Protein AF-X1G3L0-F1 (afdb_monomer_lite)

Structure (mmCIF, N/CA/C/O backbone):
data_AF-X1G3L0-F1
#
_entry.id   AF-X1G3L0-F1
#
loop_
_atom_site.group_PDB
_atom_site.id
_atom_site.type_symbol
_atom_site.label_atom_id
_atom_site.label_alt_id
_atom_site.label_comp_id
_atom_site.label_asym_id
_atom_site.label_entity_id
_atom_site.label_seq_id
_atom_site.pdbx_PDB_ins_code
_atom_site.Cartn_x
_atom_site.Cartn_y
_atom_site.Cartn_z
_atom_site.occupancy
_atom_site.B_iso_or_equiv
_atom_site.auth_seq_id
_atom_site.auth_comp_id
_atom_site.auth_asym_id
_atom_site.auth_atom_id
_atom_site.pdbx_PDB_model_num
ATOM 1 N N . VAL A 1 1 ? -12.361 -17.986 -2.527 1.00 41.41 1 VAL A N 1
ATOM 2 C CA . VAL A 1 1 ? -12.620 -17.181 -1.306 1.00 41.41 1 VAL A CA 1
ATOM 3 C C . VAL A 1 1 ? -13.619 -16.029 -1.511 1.00 41.41 1 VAL A C 1
ATOM 5 O O . VAL A 1 1 ? -13.760 -15.214 -0.619 1.00 41.41 1 VAL A O 1
ATOM 8 N N . ALA A 1 2 ? -14.375 -15.969 -2.620 1.00 41.44 2 ALA A N 1
ATOM 9 C CA . ALA A 1 2 ? -15.242 -14.820 -2.935 1.00 41.44 2 ALA A CA 1
ATOM 10 C C . ALA A 1 2 ? -16.736 -14.982 -2.573 1.00 41.44 2 ALA A C 1
ATOM 12 O O . ALA A 1 2 ? -17.506 -14.059 -2.804 1.00 41.44 2 ALA A O 1
ATOM 13 N N . THR A 1 3 ? -17.177 -16.127 -2.040 1.00 45.22 3 THR A N 1
ATOM 14 C CA . THR A 1 3 ? -18.626 -16.413 -1.939 1.00 45.22 3 THR A CA 1
ATOM 15 C C . THR A 1 3 ? -19.212 -16.252 -0.538 1.00 45.22 3 THR A C 1
ATOM 17 O O . THR A 1 3 ? -20.426 -16.220 -0.403 1.00 45.22 3 THR A O 1
ATOM 20 N N . GLN A 1 4 ? -18.395 -16.122 0.507 1.00 50.78 4 GLN A N 1
ATOM 21 C CA . GLN A 1 4 ? -18.887 -15.829 1.853 1.00 50.78 4 GLN A CA 1
ATOM 22 C C . GLN A 1 4 ? -17.976 -14.773 2.462 1.00 50.78 4 GLN A C 1
ATOM 24 O O . GLN A 1 4 ? -16.813 -15.051 2.752 1.00 50.78 4 GLN A O 1
ATOM 29 N N . GLY A 1 5 ? -18.486 -13.542 2.561 1.00 53.28 5 GLY A N 1
ATOM 30 C CA . GLY A 1 5 ? -17.830 -12.487 3.326 1.00 53.28 5 GLY A CA 1
ATOM 31 C C . GLY A 1 5 ? -17.536 -12.987 4.738 1.00 53.28 5 GLY A C 1
ATOM 32 O O . GLY A 1 5 ? -18.258 -13.837 5.262 1.00 53.28 5 GLY A O 1
ATOM 33 N N . VAL A 1 6 ? -16.443 -12.508 5.328 1.00 58.12 6 VAL A N 1
ATOM 34 C CA . VAL A 1 6 ? -16.082 -12.850 6.707 1.00 58.12 6 VAL A CA 1
ATOM 35 C C . VAL A 1 6 ? -17.275 -12.496 7.595 1.00 58.12 6 VAL A C 1
ATOM 37 O O . VAL A 1 6 ? -17.709 -11.346 7.592 1.00 58.12 6 VAL A O 1
ATOM 40 N N . ALA A 1 7 ? -17.839 -13.480 8.301 1.00 61.84 7 ALA A N 1
ATOM 41 C CA . ALA A 1 7 ? -18.925 -13.238 9.242 1.00 61.84 7 ALA A CA 1
ATOM 42 C C . ALA A 1 7 ? -18.374 -12.371 10.379 1.00 61.84 7 ALA A C 1
ATOM 44 O O . ALA A 1 7 ? -17.622 -12.847 11.228 1.00 61.84 7 ALA A O 1
ATOM 45 N N . PHE A 1 8 ? -18.667 -11.075 10.320 1.00 65.00 8 PHE A N 1
ATOM 46 C CA . PHE A 1 8 ? -18.223 -10.105 11.304 1.00 65.00 8 PHE A CA 1
ATOM 47 C C . PHE A 1 8 ? -19.356 -9.851 12.289 1.00 65.00 8 PHE A C 1
ATOM 49 O O . PHE A 1 8 ? -20.390 -9.296 11.919 1.00 65.00 8 PHE A O 1
ATOM 56 N N . GLU A 1 9 ? -19.162 -10.276 13.533 1.00 73.50 9 GLU A N 1
ATOM 57 C CA . GLU A 1 9 ? -20.131 -10.051 14.600 1.00 73.50 9 GLU A CA 1
ATOM 58 C C . GLU A 1 9 ? -19.811 -8.751 15.335 1.00 73.50 9 GLU A C 1
ATOM 60 O O . GLU A 1 9 ? -18.702 -8.541 15.828 1.00 73.50 9 GLU A O 1
ATOM 65 N N . THR A 1 10 ? -20.795 -7.856 15.383 1.00 74.31 10 THR A N 1
ATOM 66 C CA . THR A 1 10 ? -20.717 -6.618 16.150 1.00 74.31 10 THR A CA 1
ATOM 67 C C . THR A 1 10 ? -22.104 -6.170 16.578 1.00 74.31 10 THR A C 1
ATOM 69 O O . THR A 1 10 ? -23.062 -6.242 15.810 1.00 74.31 10 THR A O 1
ATOM 72 N N . ASP A 1 11 ? -22.183 -5.640 17.790 1.00 83.62 11 ASP A N 1
ATOM 73 C CA . ASP A 1 11 ? -23.411 -5.091 18.366 1.00 83.62 11 ASP A CA 1
ATOM 74 C C . ASP A 1 11 ? -23.650 -3.638 17.903 1.00 83.62 11 ASP A C 1
ATOM 76 O O . ASP A 1 11 ? -24.646 -3.011 18.258 1.00 83.62 11 ASP A O 1
ATOM 80 N N . ASN A 1 12 ? -22.706 -3.069 17.140 1.00 84.50 12 ASN A N 1
ATOM 81 C CA . ASN A 1 12 ? -22.713 -1.679 16.704 1.00 84.50 12 ASN A CA 1
ATOM 82 C C . ASN A 1 12 ? -23.049 -1.572 15.208 1.00 84.50 12 ASN A C 1
ATOM 84 O O . ASN A 1 12 ? -22.208 -1.822 14.341 1.00 84.50 12 ASN A O 1
ATOM 88 N N . GLU A 1 13 ? -24.266 -1.121 14.903 1.00 83.81 13 GLU A N 1
ATOM 89 C CA . GLU A 1 13 ? -24.749 -0.947 13.525 1.00 83.81 13 GLU A CA 1
ATOM 90 C C . GLU A 1 13 ? -23.877 -0.009 12.679 1.00 83.81 13 GLU A C 1
ATOM 92 O O . GLU A 1 13 ? -23.727 -0.226 11.476 1.00 83.81 13 GLU A O 1
ATOM 97 N N . ALA A 1 14 ? -23.257 1.014 13.278 1.00 83.12 14 ALA A N 1
ATOM 98 C CA . ALA A 1 14 ? -22.370 1.912 12.540 1.00 83.12 14 ALA A CA 1
ATOM 99 C C . ALA A 1 14 ? -21.110 1.179 12.052 1.00 83.12 14 ALA A C 1
ATOM 101 O O . ALA A 1 14 ? -20.653 1.411 10.931 1.00 83.12 14 ALA A O 1
ATOM 102 N N . VAL A 1 15 ? -20.585 0.253 12.862 1.00 74.88 15 VAL A N 1
ATOM 103 C CA . VAL A 1 15 ? -19.432 -0.584 12.504 1.00 74.88 15 VAL A CA 1
ATOM 104 C C . VAL A 1 15 ? -19.819 -1.572 11.405 1.00 74.88 15 VAL A C 1
ATOM 106 O O . VAL A 1 15 ? -19.093 -1.703 10.418 1.00 74.88 15 VAL A O 1
ATOM 109 N N . LEU A 1 16 ? -20.986 -2.211 11.522 1.00 76.00 16 LEU A N 1
ATOM 110 C CA . LEU A 1 16 ? -21.483 -3.148 10.513 1.00 76.00 16 LEU A CA 1
ATOM 111 C C . LEU A 1 16 ? -21.683 -2.473 9.146 1.00 76.00 16 LEU A C 1
ATOM 113 O O . LEU A 1 16 ? -21.303 -3.029 8.113 1.00 76.00 16 LEU A O 1
ATOM 117 N N . ASN A 1 17 ? -22.230 -1.255 9.135 1.00 76.38 17 ASN A N 1
ATOM 118 C CA . ASN A 1 17 ? -22.447 -0.483 7.912 1.00 76.38 17 ASN A CA 1
ATOM 119 C C . ASN A 1 17 ? -21.131 -0.041 7.262 1.00 76.38 17 ASN A C 1
ATOM 121 O O . ASN A 1 17 ? -20.970 -0.188 6.049 1.00 76.38 17 ASN A O 1
ATOM 125 N N . ALA A 1 18 ? -20.172 0.452 8.053 1.00 74.31 18 ALA A N 1
ATOM 126 C CA . ALA A 1 18 ? -18.855 0.836 7.548 1.00 74.31 18 ALA A CA 1
ATOM 127 C C . ALA A 1 18 ? -18.113 -0.363 6.937 1.00 74.31 18 ALA A C 1
ATOM 129 O O . ALA A 1 18 ? -17.559 -0.260 5.840 1.00 74.31 18 ALA A O 1
ATOM 130 N N . LEU A 1 19 ? -18.158 -1.519 7.606 1.00 74.69 19 LEU A N 1
ATOM 131 C CA . LEU A 1 19 ? -17.543 -2.738 7.098 1.00 74.69 19 LEU A CA 1
ATOM 132 C C . LEU A 1 19 ? -18.241 -3.231 5.829 1.00 74.69 19 LEU A C 1
ATOM 134 O O . LEU A 1 19 ? -17.566 -3.585 4.867 1.00 74.69 19 LEU A O 1
ATOM 138 N N . SER A 1 20 ? -19.573 -3.206 5.785 1.00 76.25 20 SER A N 1
ATOM 139 C CA . SER A 1 20 ? -20.338 -3.600 4.596 1.00 76.25 20 SER A CA 1
ATOM 140 C C . SER A 1 20 ? -19.976 -2.740 3.384 1.00 76.25 20 SER A C 1
ATOM 142 O O . SER A 1 20 ? -19.723 -3.276 2.305 1.00 76.25 20 SER A O 1
ATOM 144 N N . ALA A 1 21 ? -19.870 -1.420 3.571 1.00 80.50 21 ALA A N 1
ATOM 145 C CA . ALA A 1 21 ? -19.450 -0.497 2.522 1.00 80.50 21 ALA A CA 1
ATOM 146 C C . ALA A 1 21 ? -18.013 -0.775 2.054 1.00 80.50 21 ALA A C 1
ATOM 148 O O . ALA A 1 21 ? -17.780 -0.928 0.859 1.00 80.50 21 ALA A O 1
ATOM 149 N N . PHE A 1 22 ? -17.063 -0.919 2.982 1.00 75.69 22 PHE A N 1
ATOM 150 C CA . PHE A 1 22 ? -15.675 -1.254 2.654 1.00 75.69 22 PHE A CA 1
ATOM 151 C C . PHE A 1 22 ? -15.569 -2.579 1.882 1.00 75.69 22 PHE A C 1
ATOM 153 O O . PHE A 1 22 ? -14.900 -2.658 0.852 1.00 75.69 22 PHE A O 1
ATOM 160 N N . THR A 1 23 ? -16.283 -3.613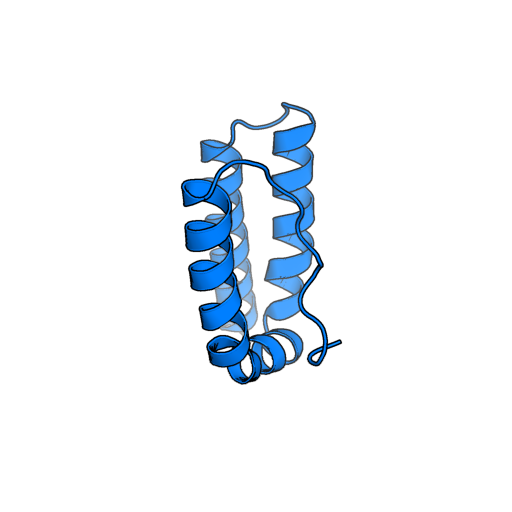 2.331 1.00 73.44 23 THR A N 1
ATOM 161 C CA . THR A 1 23 ? -16.242 -4.948 1.717 1.00 73.44 23 THR A CA 1
ATOM 162 C C . THR A 1 23 ? -16.855 -4.950 0.315 1.00 73.44 23 THR A C 1
ATOM 164 O O . THR A 1 23 ? -16.407 -5.707 -0.542 1.00 73.44 23 THR A O 1
ATOM 167 N N . ALA A 1 24 ? -17.834 -4.081 0.046 1.00 78.88 24 ALA A N 1
ATOM 168 C CA . ALA A 1 24 ? -18.436 -3.917 -1.277 1.00 78.88 24 ALA A CA 1
ATOM 169 C C . ALA A 1 24 ? -17.495 -3.258 -2.306 1.00 78.88 24 ALA A C 1
ATOM 171 O O . ALA A 1 24 ? -17.691 -3.428 -3.511 1.00 78.88 24 ALA A O 1
ATOM 172 N N . GLU A 1 25 ? -16.461 -2.539 -1.860 1.00 78.25 25 GLU A N 1
ATOM 173 C CA . GLU A 1 25 ? -15.437 -1.971 -2.746 1.00 78.25 25 GLU A CA 1
ATOM 174 C C . GLU A 1 25 ? -14.376 -3.007 -3.154 1.00 78.25 25 GLU A C 1
ATOM 176 O O . GLU A 1 25 ? -13.844 -2.936 -4.261 1.00 78.25 25 GLU A O 1
ATOM 181 N N . ILE A 1 26 ? -14.113 -4.022 -2.319 1.00 68.88 26 ILE A N 1
ATOM 182 C CA . ILE A 1 26 ? -13.060 -5.029 -2.551 1.00 68.88 26 ILE A CA 1
ATOM 183 C C . ILE A 1 26 ? -13.182 -5.741 -3.918 1.00 68.88 26 ILE A C 1
ATOM 185 O O . ILE A 1 26 ? -12.170 -5.841 -4.615 1.00 68.88 26 ILE A O 1
ATOM 189 N N . PRO A 1 27 ? -14.364 -6.223 -4.368 1.00 73.94 27 PRO A N 1
ATOM 190 C CA . PRO A 1 27 ? -14.497 -6.906 -5.655 1.00 73.94 27 PRO A CA 1
ATOM 191 C C . PRO A 1 27 ? -14.159 -6.016 -6.849 1.00 73.94 27 PRO A C 1
ATOM 193 O O . PRO A 1 27 ? -13.671 -6.511 -7.860 1.00 73.94 27 PRO A O 1
ATOM 196 N N . LYS A 1 28 ? -14.378 -4.701 -6.731 1.00 79.12 28 LYS A N 1
ATOM 197 C CA . LYS A 1 28 ? -14.119 -3.741 -7.814 1.00 79.12 28 LYS A CA 1
ATOM 198 C C . LYS A 1 28 ? -12.630 -3.606 -8.117 1.00 79.12 28 LYS A C 1
ATOM 200 O O . LYS A 1 28 ? -12.264 -3.225 -9.222 1.00 79.12 28 LYS A O 1
ATOM 205 N N . LEU A 1 29 ? -11.789 -3.937 -7.139 1.00 71.44 29 LEU A N 1
ATOM 206 C CA . LEU A 1 29 ? -10.338 -3.885 -7.242 1.00 71.44 29 LEU A CA 1
ATOM 207 C C . LEU A 1 29 ? -9.727 -5.254 -7.587 1.00 71.44 29 LEU A C 1
ATOM 209 O O . LEU A 1 29 ? -8.507 -5.360 -7.664 1.00 71.44 29 LEU A O 1
ATOM 213 N N . GLN A 1 30 ? -10.530 -6.311 -7.786 1.00 67.31 30 GLN A N 1
ATOM 214 C CA . GLN A 1 30 ? -10.005 -7.671 -7.986 1.00 67.31 30 GLN A CA 1
ATOM 215 C C . GLN A 1 30 ? -9.125 -7.793 -9.231 1.00 67.31 30 GLN A C 1
ATOM 217 O O . GLN A 1 30 ? -8.038 -8.360 -9.137 1.00 67.31 30 GLN A O 1
ATOM 222 N N . ASP A 1 31 ? -9.531 -7.219 -10.363 1.00 66.19 31 ASP A N 1
ATOM 223 C CA . ASP A 1 31 ? -8.735 -7.280 -11.597 1.00 66.19 31 ASP A CA 1
ATOM 224 C C . ASP A 1 31 ? -7.396 -6.536 -11.447 1.00 66.19 31 ASP A C 1
ATOM 226 O O . ASP A 1 31 ? -6.350 -6.999 -11.904 1.00 66.19 31 ASP A O 1
ATOM 230 N N . GLN A 1 32 ? -7.401 -5.412 -10.726 1.00 64.94 32 GLN A N 1
ATOM 231 C CA . GLN A 1 32 ? -6.197 -4.636 -10.413 1.00 64.94 32 GLN A CA 1
ATOM 232 C C . GLN A 1 32 ? -5.295 -5.373 -9.411 1.00 64.94 32 GLN A C 1
ATOM 234 O O . GLN A 1 32 ? -4.075 -5.377 -9.565 1.00 64.94 32 GLN A O 1
ATOM 239 N N . ALA A 1 33 ? -5.880 -6.048 -8.418 1.00 61.28 33 ALA A N 1
ATOM 240 C CA . ALA A 1 33 ? -5.158 -6.870 -7.450 1.00 61.28 33 ALA A CA 1
ATOM 241 C C . ALA A 1 33 ? -4.490 -8.091 -8.110 1.00 61.28 33 ALA A C 1
ATOM 243 O O . ALA A 1 33 ? -3.377 -8.462 -7.739 1.00 61.28 3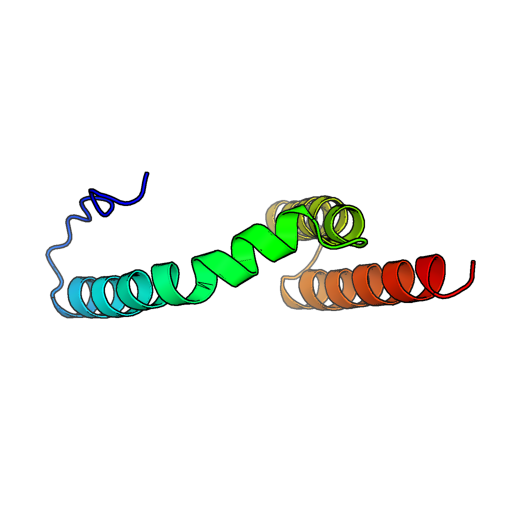3 ALA A O 1
ATOM 244 N N . VAL A 1 34 ? -5.123 -8.690 -9.126 1.00 60.44 34 VAL A N 1
ATOM 245 C CA . VAL A 1 34 ? -4.493 -9.722 -9.967 1.00 60.44 34 VAL A CA 1
ATOM 246 C C . VAL A 1 34 ? -3.331 -9.126 -10.763 1.00 60.44 34 VAL A C 1
ATOM 248 O O . VAL A 1 34 ? -2.256 -9.724 -10.804 1.00 60.44 34 VAL A O 1
ATOM 251 N N . GLY A 1 35 ? -3.508 -7.923 -11.317 1.00 60.03 35 GLY A N 1
ATOM 252 C CA . GLY A 1 35 ? -2.450 -7.176 -12.003 1.00 60.03 35 GLY A CA 1
ATOM 253 C C . GLY A 1 35 ? -1.245 -6.841 -11.118 1.00 60.03 35 GLY A C 1
ATOM 254 O O . GLY A 1 35 ? -0.121 -6.804 -11.610 1.00 60.03 35 GLY A O 1
ATOM 255 N N . LEU A 1 36 ? -1.446 -6.672 -9.809 1.00 56.62 36 LEU A N 1
ATOM 256 C CA . LEU A 1 36 ? -0.377 -6.431 -8.835 1.00 56.62 36 LEU A CA 1
ATOM 257 C C . LEU A 1 36 ? 0.576 -7.627 -8.690 1.00 56.62 36 LEU A C 1
ATOM 259 O O . LEU A 1 36 ? 1.776 -7.411 -8.575 1.00 56.62 36 LEU A O 1
ATOM 263 N N . ASN A 1 37 ? 0.087 -8.872 -8.766 1.00 51.56 37 ASN A N 1
ATOM 264 C CA . ASN A 1 37 ? 0.948 -10.067 -8.702 1.00 51.56 37 ASN A CA 1
ATOM 265 C C . ASN A 1 37 ? 1.883 -10.204 -9.917 1.00 51.56 37 ASN A C 1
ATOM 267 O O . ASN A 1 37 ? 2.971 -10.760 -9.792 1.00 51.56 37 ASN A O 1
ATOM 271 N N . VAL A 1 38 ? 1.462 -9.715 -11.087 1.00 53.59 38 VAL A N 1
ATOM 272 C CA . VAL A 1 38 ? 2.250 -9.723 -12.336 1.00 53.59 38 VAL A CA 1
ATOM 273 C C . VAL A 1 38 ? 2.904 -8.374 -12.634 1.00 53.59 38 VAL A C 1
ATOM 275 O O . VAL A 1 38 ? 3.544 -8.219 -13.675 1.00 53.59 38 VAL A O 1
ATOM 278 N N . HIS A 1 39 ? 2.767 -7.391 -11.739 1.00 59.94 39 HIS A N 1
ATOM 279 C CA . HIS A 1 39 ? 3.398 -6.095 -11.922 1.00 59.94 39 HIS A CA 1
ATOM 280 C C . HIS A 1 39 ? 4.924 -6.290 -11.900 1.00 59.94 39 HIS A C 1
ATOM 282 O O . HIS A 1 39 ? 5.429 -6.899 -10.954 1.00 59.94 39 HIS A O 1
ATOM 288 N N . PRO 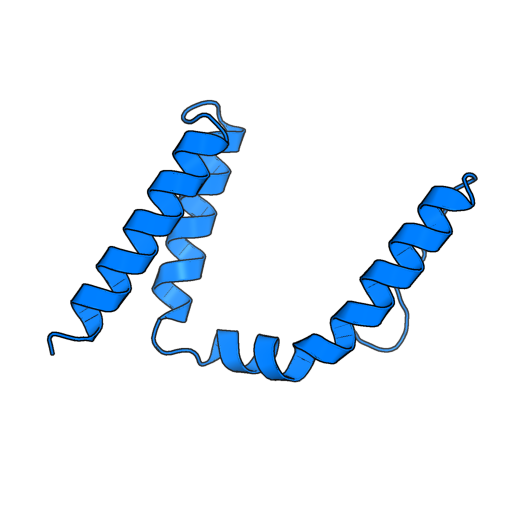A 1 40 ? 5.687 -5.766 -12.880 1.00 61.56 40 PRO A N 1
ATOM 289 C CA . PRO A 1 40 ? 7.141 -5.966 -12.961 1.00 61.56 40 PRO A CA 1
ATOM 290 C C . PRO A 1 40 ? 7.897 -5.566 -11.685 1.00 61.56 40 PRO A C 1
ATOM 292 O O . PRO A 1 40 ? 8.984 -6.063 -11.414 1.00 61.56 40 PRO A O 1
ATOM 295 N N . PHE A 1 41 ? 7.285 -4.700 -10.875 1.00 63.66 41 PHE A N 1
ATOM 296 C CA . PHE A 1 41 ? 7.839 -4.166 -9.634 1.00 63.66 41 PHE A CA 1
ATOM 297 C C . PHE A 1 41 ? 7.243 -4.788 -8.363 1.00 63.66 41 PHE A C 1
ATOM 299 O O . PHE A 1 41 ? 7.585 -4.357 -7.267 1.00 63.66 41 PHE A O 1
ATOM 306 N N . ALA A 1 42 ? 6.358 -5.786 -8.462 1.00 61.94 42 ALA A N 1
ATOM 307 C CA . ALA A 1 42 ? 5.663 -6.382 -7.314 1.00 61.94 42 ALA A CA 1
ATOM 308 C C . ALA A 1 42 ? 6.625 -6.825 -6.194 1.00 61.94 42 ALA A C 1
ATOM 310 O O . ALA A 1 42 ? 6.349 -6.633 -5.011 1.00 61.94 42 ALA A O 1
ATOM 311 N N . PHE A 1 43 ? 7.801 -7.343 -6.565 1.00 63.53 43 PHE A N 1
ATOM 312 C CA . PHE A 1 43 ? 8.856 -7.727 -5.625 1.00 63.53 43 PHE A CA 1
ATOM 313 C C . PHE A 1 43 ? 9.380 -6.552 -4.778 1.00 63.53 43 PHE A C 1
ATOM 315 O O . PHE A 1 43 ? 9.616 -6.721 -3.579 1.00 63.53 43 PHE A O 1
ATOM 322 N N . ALA A 1 44 ? 9.522 -5.365 -5.375 1.00 63.25 44 ALA A N 1
ATOM 323 C CA . ALA A 1 44 ? 9.967 -4.163 -4.676 1.00 63.25 44 ALA A CA 1
ATOM 324 C C . ALA A 1 44 ? 8.943 -3.708 -3.632 1.00 63.25 44 ALA A C 1
ATOM 326 O O . ALA A 1 44 ? 9.311 -3.389 -2.505 1.00 63.25 44 ALA A O 1
ATOM 327 N N . TYR A 1 45 ? 7.651 -3.773 -3.962 1.00 65.38 45 TYR A N 1
ATOM 328 C CA . TYR A 1 45 ? 6.585 -3.446 -3.017 1.00 65.38 45 TYR A CA 1
ATOM 329 C C . TYR A 1 45 ? 6.546 -4.437 -1.849 1.00 65.38 45 TYR A C 1
ATOM 331 O O . TYR A 1 45 ? 6.634 -4.028 -0.696 1.00 65.38 45 TYR A O 1
ATOM 339 N N . TYR A 1 46 ? 6.479 -5.748 -2.109 1.00 68.38 46 TYR A N 1
ATOM 340 C CA . TYR A 1 46 ? 6.253 -6.722 -1.035 1.00 68.38 46 TYR A CA 1
ATOM 341 C C . TYR A 1 46 ? 7.380 -6.771 0.003 1.00 68.38 46 TYR A C 1
ATOM 343 O O . TYR A 1 46 ? 7.100 -6.784 1.204 1.00 68.38 46 TYR A O 1
ATOM 351 N N . ARG A 1 47 ? 8.650 -6.776 -0.426 1.00 72.00 47 ARG A N 1
ATOM 352 C CA . ARG A 1 47 ? 9.780 -6.861 0.513 1.00 72.00 47 ARG A CA 1
ATOM 353 C C . ARG A 1 47 ? 9.941 -5.578 1.321 1.00 72.00 47 ARG A C 1
ATOM 355 O O . ARG A 1 47 ? 10.139 -5.638 2.534 1.00 72.00 47 ARG A O 1
ATOM 362 N N . ASN A 1 48 ? 9.852 -4.429 0.658 1.00 76.69 48 ASN A N 1
ATOM 363 C CA . ASN A 1 48 ? 10.075 -3.148 1.314 1.00 76.69 48 ASN A CA 1
ATOM 364 C C . ASN A 1 48 ? 8.907 -2.819 2.254 1.00 76.69 48 ASN A C 1
ATOM 366 O O . ASN A 1 48 ? 9.149 -2.454 3.402 1.00 76.69 48 ASN A O 1
ATOM 370 N N . SER A 1 49 ? 7.656 -3.092 1.858 1.00 73.81 49 SER A N 1
ATOM 371 C CA . SER A 1 49 ? 6.498 -2.957 2.753 1.00 73.81 49 SER A CA 1
ATOM 372 C C . SER A 1 49 ? 6.607 -3.858 3.980 1.00 73.81 49 SER A C 1
ATOM 374 O O . SER A 1 49 ? 6.396 -3.380 5.093 1.00 73.81 49 SER A O 1
ATOM 376 N N . ALA A 1 50 ? 6.986 -5.131 3.815 1.00 80.12 50 ALA A N 1
ATOM 377 C CA . ALA A 1 50 ? 7.150 -6.044 4.947 1.00 80.12 50 ALA A CA 1
ATOM 378 C C . ALA A 1 50 ? 8.201 -5.536 5.949 1.00 80.12 50 ALA A C 1
ATOM 380 O O . ALA A 1 50 ? 7.954 -5.535 7.154 1.00 80.12 50 ALA A O 1
ATOM 381 N N . ASN A 1 51 ? 9.338 -5.041 5.453 1.00 81.38 51 ASN A N 1
ATOM 382 C CA . ASN A 1 51 ? 10.401 -4.505 6.298 1.00 81.38 51 ASN A CA 1
ATOM 383 C C . ASN A 1 51 ? 9.964 -3.234 7.037 1.00 81.38 51 ASN A C 1
ATOM 385 O O . ASN A 1 51 ? 10.129 -3.152 8.249 1.00 81.38 51 ASN A O 1
ATOM 389 N N . ARG A 1 52 ? 9.381 -2.248 6.343 1.00 83.31 52 ARG A N 1
ATOM 390 C CA . ARG A 1 52 ? 8.993 -0.967 6.963 1.00 83.31 52 ARG A CA 1
ATOM 391 C C . ARG A 1 52 ? 7.854 -1.128 7.968 1.00 83.31 52 ARG A C 1
ATOM 393 O O . ARG A 1 52 ? 7.889 -0.503 9.023 1.00 83.31 52 ARG A O 1
ATOM 400 N N . ILE A 1 53 ? 6.895 -2.016 7.693 1.00 81.38 53 ILE A N 1
ATOM 401 C CA . ILE A 1 53 ? 5.827 -2.352 8.644 1.00 81.38 53 ILE A CA 1
ATOM 402 C C . ILE A 1 53 ? 6.407 -3.049 9.878 1.00 81.38 53 ILE A C 1
ATOM 404 O O . ILE A 1 53 ? 6.035 -2.698 10.994 1.00 81.38 53 ILE A O 1
ATOM 408 N N . ALA A 1 54 ? 7.344 -3.989 9.708 1.00 83.88 54 ALA A N 1
ATOM 409 C CA . ALA A 1 54 ? 8.005 -4.631 10.842 1.00 83.88 54 ALA A CA 1
ATOM 410 C C . ALA A 1 54 ? 8.742 -3.608 11.723 1.00 83.88 54 ALA A C 1
ATOM 412 O O . ALA A 1 54 ? 8.583 -3.644 12.936 1.00 83.88 54 ALA A O 1
ATOM 413 N N . GLN A 1 55 ? 9.459 -2.658 11.116 1.00 80.00 55 GLN A N 1
ATOM 414 C CA . GLN A 1 55 ? 10.182 -1.600 11.831 1.00 80.00 55 GLN A CA 1
ATOM 415 C C . GLN A 1 55 ? 9.261 -0.652 12.603 1.00 80.00 55 GLN A C 1
ATOM 417 O O . GLN A 1 55 ? 9.607 -0.205 13.691 1.00 80.00 55 GLN A O 1
ATOM 422 N N . TYR A 1 56 ? 8.076 -0.360 12.068 1.00 84.50 56 TYR A N 1
ATOM 423 C CA . TYR A 1 56 ? 7.059 0.374 12.815 1.00 84.50 56 TYR A CA 1
ATOM 424 C C . TYR A 1 56 ? 6.551 -0.433 14.021 1.00 84.50 56 TYR A C 1
ATOM 426 O O . TYR A 1 56 ? 6.485 0.085 15.134 1.00 84.50 56 TYR A O 1
ATOM 434 N N . LEU A 1 57 ? 6.236 -1.717 13.822 1.00 76.50 57 LEU A N 1
ATOM 435 C CA . LEU A 1 57 ? 5.729 -2.593 14.885 1.00 76.50 57 LEU A CA 1
ATOM 436 C C . LEU A 1 57 ? 6.754 -2.847 16.000 1.00 76.50 57 LEU A C 1
ATOM 438 O O . LEU A 1 57 ? 6.356 -3.112 17.132 1.00 76.50 57 LEU A O 1
ATOM 442 N N . THR A 1 58 ? 8.051 -2.783 15.695 1.00 90.00 58 THR A N 1
ATOM 443 C CA . THR A 1 58 ? 9.141 -2.902 16.676 1.00 90.00 58 THR A CA 1
ATOM 444 C C . THR A 1 58 ? 9.597 -1.558 17.244 1.00 90.00 58 THR A C 1
ATOM 446 O O . THR A 1 58 ? 10.610 -1.521 17.937 1.00 90.00 58 THR A O 1
ATOM 449 N N . GLU A 1 59 ? 8.878 -0.468 16.952 1.00 87.25 59 GLU A N 1
ATOM 450 C CA . GLU A 1 59 ? 9.201 0.902 17.379 1.00 87.25 59 GLU A CA 1
ATOM 451 C C . GLU A 1 59 ? 10.574 1.413 16.884 1.00 87.25 59 GLU A C 1
ATOM 453 O O . GLU A 1 59 ? 11.090 2.415 17.377 1.00 87.25 59 GLU A O 1
ATOM 458 N N . GLU A 1 60 ? 11.166 0.768 15.870 1.00 88.00 60 GLU A N 1
ATOM 459 C CA . GLU A 1 60 ? 12.381 1.254 15.198 1.00 88.00 60 GLU A CA 1
ATOM 460 C C . GLU A 1 60 ? 12.110 2.498 14.340 1.00 88.00 60 GLU A C 1
ATOM 462 O O . GLU A 1 60 ? 13.017 3.299 14.104 1.00 88.00 60 GLU A O 1
ATOM 467 N N . LEU A 1 61 ? 10.876 2.655 13.855 1.00 86.75 61 LEU A N 1
ATOM 468 C CA . LEU A 1 61 ? 10.409 3.814 13.099 1.00 86.75 61 LEU A CA 1
ATOM 469 C C . LEU A 1 61 ? 9.055 4.285 13.624 1.00 86.75 61 LEU A C 1
ATOM 471 O O . LEU A 1 61 ? 8.212 3.484 14.029 1.00 86.75 61 LEU A O 1
ATOM 475 N N . THR A 1 62 ? 8.810 5.591 13.536 1.00 91.94 62 THR A N 1
ATOM 476 C CA . THR A 1 62 ? 7.441 6.107 13.623 1.00 91.94 62 THR A CA 1
ATOM 477 C C . THR A 1 62 ? 6.638 5.669 12.392 1.00 91.94 62 THR A C 1
ATOM 479 O O . THR A 1 62 ? 7.212 5.308 11.361 1.00 91.94 62 THR A O 1
ATOM 482 N N . LEU A 1 63 ? 5.303 5.700 12.477 1.00 81.88 63 LEU A N 1
ATOM 483 C CA . LEU A 1 63 ? 4.449 5.364 11.331 1.00 81.88 63 LEU A CA 1
ATOM 484 C C . LEU A 1 63 ? 4.755 6.266 10.124 1.00 81.88 63 LEU A C 1
ATOM 486 O O . LEU A 1 63 ? 4.889 5.769 9.009 1.00 81.88 63 LEU A O 1
ATOM 490 N N . ASP A 1 64 ? 4.931 7.568 10.359 1.00 90.94 64 ASP A N 1
ATOM 491 C CA . ASP A 1 64 ? 5.239 8.537 9.304 1.00 90.94 64 ASP A CA 1
ATOM 492 C C . ASP A 1 64 ? 6.603 8.256 8.655 1.00 90.94 64 ASP A C 1
ATOM 494 O O . ASP A 1 64 ? 6.711 8.252 7.426 1.00 90.94 64 ASP A O 1
ATOM 4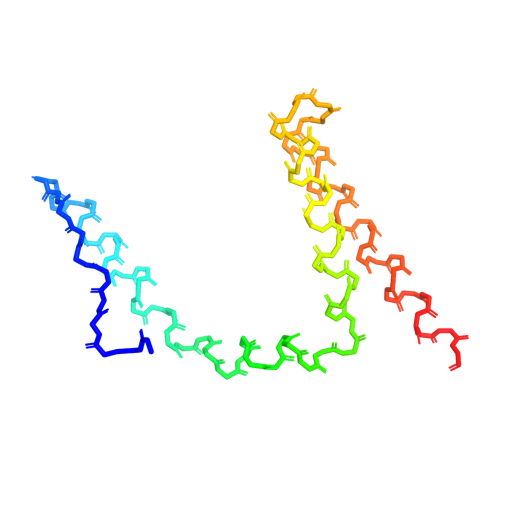98 N N . ASP A 1 65 ? 7.629 7.931 9.450 1.00 85.06 65 ASP A N 1
ATOM 499 C CA . ASP A 1 65 ? 8.951 7.568 8.924 1.00 85.06 65 ASP A CA 1
ATOM 500 C C . ASP A 1 65 ? 8.914 6.265 8.118 1.00 85.06 65 ASP A C 1
ATOM 502 O O . ASP A 1 65 ? 9.593 6.140 7.094 1.00 85.06 65 ASP A O 1
ATOM 506 N N . ALA A 1 66 ? 8.129 5.282 8.563 1.00 86.12 66 ALA A N 1
ATOM 507 C CA . ALA A 1 66 ? 7.969 4.017 7.858 1.00 86.12 66 ALA A CA 1
ATOM 508 C C . ALA A 1 66 ? 7.299 4.219 6.490 1.00 86.12 66 ALA A C 1
ATOM 510 O O . ALA A 1 66 ? 7.742 3.629 5.503 1.00 86.12 66 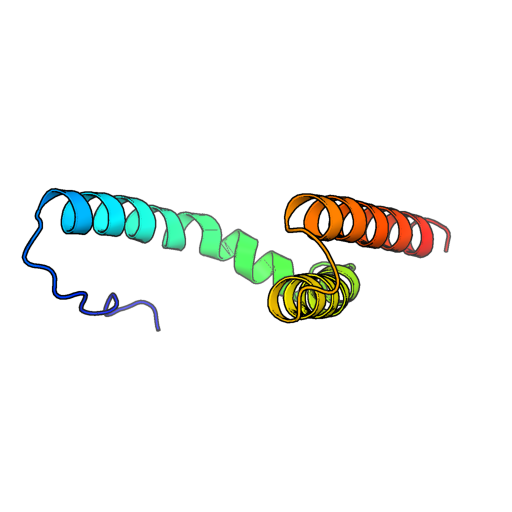ALA A O 1
ATOM 511 N N . LEU A 1 67 ? 6.280 5.083 6.416 1.00 86.44 67 LEU A N 1
ATOM 512 C CA . LEU A 1 67 ? 5.582 5.418 5.173 1.00 86.44 67 LEU A CA 1
ATOM 513 C C . LEU A 1 67 ? 6.465 6.221 4.209 1.00 86.44 67 LEU A C 1
ATOM 515 O O . LEU A 1 67 ? 6.533 5.881 3.027 1.00 86.44 67 LEU A O 1
ATOM 519 N N . LEU A 1 68 ? 7.189 7.230 4.707 1.00 91.25 68 LEU A N 1
ATOM 520 C CA . LEU A 1 68 ? 8.144 8.006 3.906 1.00 91.25 68 LEU A CA 1
ATOM 521 C C . LEU A 1 68 ? 9.232 7.115 3.305 1.00 91.25 68 LEU A C 1
ATOM 523 O O . LEU A 1 68 ? 9.518 7.194 2.112 1.00 91.25 68 LEU A O 1
ATOM 527 N N . ARG A 1 69 ? 9.818 6.230 4.116 1.00 87.31 69 ARG A N 1
ATOM 528 C CA . ARG A 1 69 ? 10.861 5.310 3.646 1.00 87.31 69 ARG A CA 1
ATOM 529 C C . ARG A 1 69 ? 10.326 4.273 2.674 1.00 87.31 69 ARG A C 1
ATOM 531 O O . ARG A 1 69 ? 11.019 3.949 1.720 1.00 87.31 69 ARG A O 1
ATOM 538 N N . LEU A 1 70 ? 9.108 3.777 2.883 1.00 86.00 70 LEU A N 1
ATOM 539 C CA . LEU A 1 70 ? 8.482 2.858 1.938 1.00 86.00 70 LEU A CA 1
ATOM 540 C C . LEU A 1 70 ? 8.295 3.512 0.563 1.00 86.00 70 LEU A C 1
ATOM 542 O O . LEU A 1 70 ? 8.589 2.876 -0.446 1.00 86.00 70 LEU A O 1
ATOM 546 N N . GLN A 1 71 ? 7.843 4.769 0.522 1.00 85.19 71 GLN A N 1
ATOM 547 C CA . GLN A 1 71 ? 7.713 5.512 -0.732 1.00 85.19 71 GLN A CA 1
ATOM 548 C C . GLN A 1 71 ? 9.072 5.662 -1.427 1.00 85.19 71 GLN A C 1
ATOM 550 O O . GLN A 1 71 ? 9.180 5.366 -2.613 1.00 85.19 71 GLN A O 1
ATOM 555 N N . GLN A 1 72 ? 10.113 6.024 -0.673 1.00 87.75 72 GLN A N 1
ATOM 556 C CA . GLN A 1 72 ? 11.478 6.125 -1.191 1.00 87.75 72 GLN A CA 1
ATOM 557 C C . GLN A 1 72 ? 11.970 4.789 -1.779 1.00 87.75 72 GLN A C 1
ATOM 559 O O . GLN A 1 72 ? 12.471 4.755 -2.897 1.00 87.75 72 GLN A O 1
ATOM 564 N N . ASP A 1 73 ? 11.770 3.676 -1.064 1.00 83.56 73 ASP A N 1
ATOM 565 C CA . ASP A 1 73 ? 12.201 2.347 -1.513 1.00 83.56 73 ASP A CA 1
ATOM 566 C C . ASP A 1 73 ? 11.488 1.898 -2.807 1.00 83.56 73 ASP A C 1
ATOM 568 O O . ASP A 1 73 ? 12.032 1.120 -3.595 1.00 83.56 73 ASP A O 1
ATOM 572 N N . ILE A 1 74 ? 10.240 2.334 -3.003 1.00 80.12 74 ILE A N 1
ATOM 573 C CA . ILE A 1 74 ? 9.458 2.075 -4.217 1.00 80.12 74 ILE A CA 1
ATOM 574 C C . ILE A 1 74 ? 9.993 2.917 -5.375 1.00 80.12 74 ILE A C 1
ATOM 576 O O . ILE A 1 74 ? 10.209 2.379 -6.462 1.00 80.12 74 ILE A O 1
ATOM 580 N N . ASP A 1 75 ? 10.223 4.210 -5.143 1.00 84.56 75 ASP A N 1
ATOM 581 C CA . ASP A 1 75 ? 10.736 5.134 -6.155 1.00 84.56 75 ASP A CA 1
ATOM 582 C C . ASP A 1 75 ? 12.121 4.685 -6.654 1.00 84.56 75 ASP A C 1
ATOM 584 O O . ASP A 1 75 ? 12.359 4.638 -7.864 1.00 84.56 75 ASP A O 1
ATOM 588 N N . ASP A 1 76 ? 12.995 4.258 -5.736 1.00 83.12 76 ASP A N 1
ATOM 589 C CA . ASP A 1 76 ? 14.327 3.734 -6.048 1.00 83.12 76 ASP A CA 1
ATOM 590 C C . ASP A 1 76 ? 14.247 2.459 -6.903 1.00 83.12 76 ASP A C 1
ATOM 592 O O . ASP A 1 76 ? 14.943 2.331 -7.913 1.00 83.12 76 ASP A O 1
ATOM 596 N N . ALA A 1 77 ? 13.354 1.528 -6.557 1.00 76.06 77 ALA A N 1
ATOM 597 C CA . ALA A 1 77 ? 13.180 0.295 -7.320 1.00 76.06 77 ALA A CA 1
ATOM 598 C C . ALA A 1 77 ? 12.577 0.527 -8.717 1.00 76.06 77 ALA A C 1
ATOM 600 O O . ALA A 1 77 ? 12.898 -0.196 -9.665 1.00 76.06 77 ALA A O 1
ATOM 601 N N . ILE A 1 78 ? 11.708 1.533 -8.861 1.00 78.31 78 ILE A N 1
ATOM 602 C CA . ILE A 1 78 ? 11.182 1.957 -10.164 1.00 78.31 78 ILE A CA 1
ATOM 603 C C . ILE A 1 78 ? 12.306 2.547 -11.019 1.00 78.31 78 ILE A C 1
ATOM 605 O O . ILE A 1 78 ? 12.432 2.193 -12.195 1.00 78.31 78 ILE A O 1
ATOM 609 N N . ALA A 1 79 ? 13.141 3.410 -10.433 1.00 81.75 79 ALA A N 1
ATOM 610 C CA . ALA A 1 79 ? 14.283 4.006 -11.115 1.00 81.75 79 ALA A CA 1
ATOM 611 C C . ALA A 1 79 ? 15.304 2.947 -11.569 1.00 81.75 79 ALA A C 1
ATOM 613 O O . ALA A 1 79 ? 15.792 3.017 -12.697 1.00 81.75 79 ALA A O 1
ATOM 614 N N . GLU A 1 80 ? 15.581 1.940 -10.736 1.00 75.31 80 GLU A N 1
ATOM 615 C CA . GLU A 1 80 ? 16.516 0.855 -11.051 1.00 75.31 80 GLU A CA 1
ATOM 616 C C . GLU A 1 80 ? 16.038 0.004 -12.240 1.00 75.31 80 GLU A C 1
ATOM 618 O O . GLU A 1 80 ? 16.824 -0.282 -13.145 1.00 75.31 80 GLU A O 1
ATOM 623 N N . ALA A 1 81 ? 14.746 -0.341 -12.314 1.00 68.25 81 ALA A N 1
ATOM 624 C CA . ALA A 1 81 ? 14.247 -1.132 -13.445 1.00 68.25 81 ALA A CA 1
ATOM 625 C C . ALA A 1 81 ? 13.972 -0.311 -14.721 1.00 68.25 81 ALA A C 1
ATOM 627 O O . ALA A 1 81 ? 13.912 -0.887 -15.804 1.00 68.25 81 ALA A O 1
ATOM 628 N N . GLY A 1 82 ? 13.825 1.016 -14.627 1.00 65.31 82 GLY A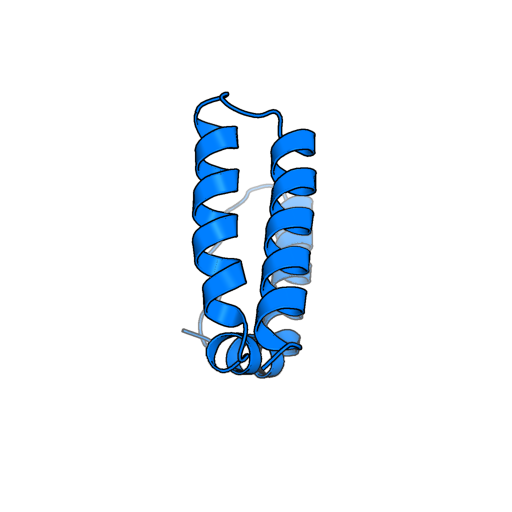 N 1
ATOM 629 C CA . GLY A 1 82 ? 13.711 1.913 -15.787 1.00 65.31 82 GLY A CA 1
ATOM 630 C C . GLY A 1 82 ? 15.045 2.236 -16.479 1.00 65.31 82 GLY A C 1
ATOM 631 O O . GLY A 1 82 ? 15.039 2.839 -17.551 1.00 65.31 82 GLY A O 1
ATOM 632 N N . GLY A 1 83 ? 16.176 1.858 -15.872 1.00 55.06 83 GLY A N 1
ATOM 633 C CA . GLY A 1 83 ? 17.531 2.139 -16.359 1.00 55.06 83 GLY A CA 1
ATOM 634 C C . GLY A 1 83 ? 18.241 0.990 -17.090 1.00 55.06 83 GLY A C 1
ATOM 635 O O . GLY A 1 83 ? 19.448 1.103 -17.304 1.00 55.06 83 GLY A O 1
ATOM 636 N N . SER A 1 84 ? 17.543 -0.101 -17.438 1.00 44.88 84 SER A N 1
ATOM 637 C CA . SER A 1 84 ? 18.105 -1.286 -18.124 1.00 44.88 84 SER A CA 1
ATOM 638 C C . SER A 1 84 ? 17.763 -1.353 -19.611 1.00 44.88 84 SER A C 1
ATOM 640 O O . SER A 1 84 ? 16.580 -1.139 -19.953 1.00 44.88 84 SER A O 1
#

Sequence (84 aa):
VATQGVAFETDNEAVLNALSAFTAEIPKLQDQAVGLNVHPFAFAYYRNSANRIAQYLTEELTLDDALLRLQQDIDDAIAEAGGS

Radius of gyration: 17.32 Å; chains: 1; bounding box: 43×26×36 Å

pLDDT: mean 73.14, std 12.35, range [41.41, 91.94]

Secondary structure (DSSP, 8-state):
--SS------S-HHHHHHHHHHHHHGGGGHHHHHHHHT-TTHHHHHHHHHHHHHHHHTTSS-HHHHHHHHHHHHHHHHHHHHT-

Foldseek 3Di:
DPPDDDPDDDPDPVVVVVVVVVVVCVVVCVVVVVVLVVPPCNVQLPVLLVVLVVCCVVVVDPPVRSVVVSVVSSVVSVVVVVPD

Organism: NCBI:txid412755